Protein AF-A0A1B9M232-F1 (afdb_monomer_lite)

Sequence (137 aa):
MRTQFVITTIIILFFTLIMWMGLVNILKIYKMIKVIDEINGQRLTPVIVPIKLKVYGKIIVALYNANNVQGVNVKYAANFDKNSNDGPIIIGDVIRNKCNALAVIGENNPVPIILNQNFTRCDFTDNEILALKKALS

pLDDT: mean 71.99, std 13.03, range [37.72, 88.81]

Radius of gyration: 20.26 Å; chains: 1; bounding box: 44×49×57 Å

Foldseek 3Di:
DVVVVVVVVVVVVVVVVVVVVVVVVVVVLVVLVVVVCLVVVVQKDKDKFKWAWDDDPQKIKTWGWWQWLVRDIDIDIFIFGNPPQFDFAFDDDQDPRITIGIWIAGPNTRDTHTGTPVRDDDPQDPVSVVSVVVVVD

Structure (mmCIF, N/CA/C/O backbone):
data_AF-A0A1B9M232-F1
#
_entry.id   AF-A0A1B9M232-F1
#
loop_
_atom_site.group_PDB
_atom_site.id
_atom_site.type_symbol
_atom_site.label_atom_id
_atom_site.label_alt_id
_atom_site.label_comp_id
_atom_site.label_asym_id
_atom_site.label_entity_id
_atom_site.label_seq_id
_atom_site.pdbx_PDB_ins_code
_atom_site.Cartn_x
_atom_site.Cartn_y
_atom_site.Cartn_z
_atom_site.occupancy
_atom_site.B_iso_or_equiv
_atom_site.auth_seq_id
_atom_site.auth_comp_id
_atom_site.auth_asym_id
_atom_site.auth_atom_id
_atom_site.pdbx_PDB_model_num
ATOM 1 N N . MET A 1 1 ? 12.926 30.835 -44.243 1.00 61.50 1 MET A N 1
ATOM 2 C CA . MET A 1 1 ? 12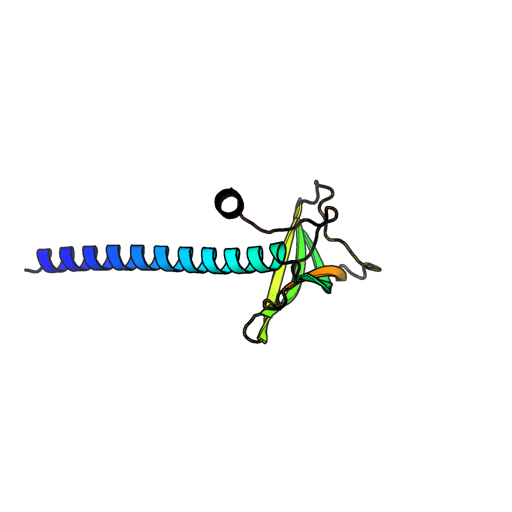.181 31.388 -43.085 1.00 61.50 1 MET A CA 1
ATOM 3 C C . MET A 1 1 ? 11.133 30.424 -42.525 1.00 61.50 1 MET A C 1
ATOM 5 O O . MET A 1 1 ? 11.306 30.005 -41.391 1.00 61.50 1 MET A O 1
ATOM 9 N N . ARG A 1 2 ? 10.101 30.002 -43.280 1.00 64.56 2 ARG A N 1
ATOM 10 C CA . ARG A 1 2 ? 9.054 29.080 -42.769 1.00 64.56 2 ARG A CA 1
ATOM 11 C C . ARG A 1 2 ? 9.587 27.729 -42.262 1.00 64.56 2 ARG A C 1
ATOM 13 O O . ARG A 1 2 ? 9.209 27.298 -41.183 1.00 64.56 2 ARG A O 1
ATOM 20 N N . THR A 1 3 ? 10.498 27.090 -42.993 1.00 73.00 3 THR A N 1
ATOM 21 C CA . THR A 1 3 ? 11.089 25.790 -42.622 1.00 73.00 3 THR A CA 1
ATOM 22 C C . THR A 1 3 ? 11.978 25.868 -41.382 1.00 73.00 3 THR A C 1
ATOM 24 O O . THR A 1 3 ? 11.865 25.022 -40.506 1.00 73.00 3 THR A O 1
ATOM 27 N N . GLN A 1 4 ? 12.804 26.911 -41.256 1.00 76.12 4 GLN A N 1
ATOM 28 C CA . GLN A 1 4 ? 13.617 27.137 -40.053 1.00 76.12 4 GLN A CA 1
ATOM 29 C C . GLN A 1 4 ? 12.755 27.378 -38.813 1.00 76.12 4 GLN A C 1
ATOM 31 O O . GLN A 1 4 ? 13.065 26.827 -37.765 1.00 76.12 4 GLN A O 1
ATOM 36 N N . PHE A 1 5 ? 11.657 28.132 -38.944 1.00 78.31 5 PHE A N 1
ATOM 37 C CA . PHE A 1 5 ? 10.714 28.359 -37.848 1.00 78.31 5 PHE A CA 1
ATOM 38 C C . PHE A 1 5 ? 10.033 27.060 -37.394 1.00 78.31 5 PHE A C 1
ATOM 40 O O . PHE A 1 5 ? 9.916 26.799 -36.202 1.00 78.31 5 PHE A O 1
ATOM 47 N N . VAL A 1 6 ? 9.624 26.201 -38.331 1.00 82.00 6 VAL A N 1
ATOM 48 C CA . VAL A 1 6 ? 9.029 24.897 -37.994 1.00 82.00 6 VAL A CA 1
ATOM 49 C C . VAL A 1 6 ? 10.043 24.001 -37.277 1.00 82.00 6 VAL A C 1
ATOM 51 O O . VAL A 1 6 ? 9.713 23.413 -36.250 1.00 82.00 6 VAL A O 1
ATOM 54 N N . ILE A 1 7 ? 11.288 23.950 -37.758 1.00 84.75 7 ILE A N 1
ATOM 55 C CA . ILE A 1 7 ? 12.355 23.141 -37.151 1.00 84.75 7 ILE A CA 1
ATOM 56 C C . ILE A 1 7 ? 12.663 23.615 -35.726 1.00 84.75 7 ILE A C 1
ATOM 58 O O . ILE A 1 7 ? 12.698 22.796 -34.810 1.00 84.75 7 ILE A O 1
ATOM 62 N N . THR A 1 8 ? 12.835 24.922 -35.505 1.00 84.19 8 THR A N 1
ATOM 63 C CA . THR A 1 8 ? 13.103 25.450 -34.158 1.00 84.19 8 THR A CA 1
ATOM 64 C C . THR A 1 8 ? 11.942 25.195 -33.205 1.00 84.19 8 THR A C 1
ATOM 66 O O . THR A 1 8 ? 12.174 24.814 -32.060 1.00 84.19 8 THR A O 1
ATOM 69 N N . THR A 1 9 ? 10.699 25.326 -33.673 1.00 84.25 9 THR A N 1
ATOM 70 C CA . THR A 1 9 ? 9.514 25.072 -32.840 1.00 84.25 9 THR A CA 1
ATOM 71 C C . THR A 1 9 ? 9.418 23.600 -32.431 1.00 84.25 9 THR A C 1
ATOM 73 O O . THR A 1 9 ? 9.163 23.312 -31.265 1.00 84.25 9 THR A O 1
ATOM 76 N N . ILE A 1 10 ? 9.686 22.665 -33.351 1.00 86.50 10 ILE A N 1
ATOM 77 C CA . ILE A 1 10 ? 9.705 21.220 -33.058 1.00 86.50 10 ILE A CA 1
ATOM 78 C C . ILE A 1 10 ? 10.795 20.886 -32.034 1.00 86.50 10 ILE A C 1
ATOM 80 O O . ILE A 1 10 ? 10.540 20.138 -31.093 1.00 86.50 10 ILE A O 1
ATOM 84 N N . ILE A 1 11 ? 11.989 21.467 -32.183 1.00 87.75 11 ILE A N 1
ATOM 85 C CA . ILE A 1 11 ? 13.105 21.250 -31.254 1.00 87.75 11 ILE A CA 1
ATOM 86 C C . ILE A 1 11 ? 12.740 21.746 -29.851 1.00 87.75 11 ILE A C 1
ATOM 88 O O . ILE A 1 11 ? 12.883 21.000 -28.885 1.00 87.75 11 ILE A O 1
ATOM 92 N N . ILE A 1 12 ? 12.216 22.970 -29.731 1.00 88.81 12 ILE A N 1
ATOM 93 C CA . ILE A 1 12 ? 11.788 23.533 -28.440 1.00 88.81 12 ILE A CA 1
ATOM 94 C C . ILE A 1 12 ? 10.726 22.639 -27.792 1.00 88.81 12 ILE A C 1
ATOM 96 O O . ILE A 1 12 ? 10.820 22.346 -26.603 1.00 88.81 12 ILE A O 1
ATOM 100 N N . LEU A 1 13 ? 9.753 22.164 -28.573 1.00 86.62 13 LEU A N 1
ATOM 101 C CA . LEU A 1 13 ? 8.674 21.310 -28.079 1.00 86.62 13 LEU A CA 1
ATOM 102 C C . LEU A 1 13 ? 9.183 19.939 -27.604 1.00 86.62 13 LEU A C 1
ATOM 104 O O . LEU A 1 13 ? 8.685 19.390 -26.625 1.00 86.62 13 LEU A O 1
ATOM 108 N N . PHE A 1 14 ? 10.206 19.398 -28.263 1.00 87.56 14 PHE A N 1
ATOM 109 C CA . PHE A 1 14 ? 10.848 18.154 -27.847 1.00 87.56 14 PHE A CA 1
ATOM 110 C C . PHE A 1 14 ? 11.603 18.326 -26.520 1.00 87.56 14 PHE A C 1
ATOM 112 O O . PHE A 1 14 ? 11.463 17.506 -25.610 1.00 87.56 14 PHE A O 1
ATOM 119 N N . PHE A 1 15 ? 12.342 19.429 -26.364 1.00 85.25 15 PHE A N 1
ATOM 120 C CA . PHE A 1 15 ? 13.054 19.742 -25.122 1.00 85.25 15 PHE A CA 1
ATOM 121 C C . PHE A 1 15 ? 12.108 20.009 -23.946 1.00 85.25 15 PHE A C 1
ATOM 123 O O . PHE A 1 15 ? 12.363 19.521 -22.843 1.00 85.25 15 PHE A O 1
ATOM 130 N N . THR A 1 16 ? 11.002 20.730 -24.154 1.00 86.38 16 THR A N 1
ATOM 131 C CA . THR A 1 16 ? 10.015 20.964 -23.086 1.00 86.38 16 THR A CA 1
ATOM 132 C C . THR A 1 16 ? 9.352 19.665 -22.635 1.00 86.38 16 THR A C 1
ATOM 134 O O . THR A 1 16 ? 9.146 19.469 -21.437 1.00 86.38 16 THR A O 1
ATOM 137 N N . LEU A 1 17 ? 9.090 18.739 -23.559 1.00 80.75 17 LEU A N 1
ATOM 138 C CA . LEU A 1 17 ? 8.500 17.437 -23.251 1.00 80.75 17 LEU A CA 1
ATOM 139 C C . LEU A 1 17 ? 9.453 16.546 -22.436 1.00 80.75 17 LEU A C 1
ATOM 141 O O . LEU A 1 17 ? 9.034 15.927 -21.456 1.00 80.75 17 LEU A O 1
ATOM 145 N N . ILE A 1 18 ? 10.744 16.538 -22.783 1.00 80.81 18 ILE A N 1
ATOM 146 C CA . ILE A 1 18 ? 11.784 15.834 -22.015 1.00 80.81 18 ILE A CA 1
ATOM 147 C C . ILE A 1 18 ? 11.913 16.418 -20.604 1.00 80.81 18 ILE A C 1
ATOM 149 O O . ILE A 1 18 ? 11.923 15.666 -19.628 1.00 80.81 18 ILE A O 1
ATOM 153 N N . MET A 1 19 ? 11.963 17.748 -20.482 1.00 79.00 19 MET A N 1
ATOM 154 C CA . MET A 1 19 ? 12.039 18.430 -19.185 1.00 79.00 19 MET A CA 1
ATOM 155 C C . MET A 1 19 ? 10.828 18.105 -18.303 1.00 79.00 19 MET A C 1
ATOM 157 O O . MET A 1 19 ? 10.985 17.847 -17.110 1.00 79.00 19 MET A O 1
ATOM 161 N N . TRP A 1 20 ? 9.629 18.045 -18.889 1.00 76.31 20 TRP A N 1
ATOM 162 C CA . TRP A 1 20 ? 8.410 17.678 -18.171 1.00 76.31 20 TRP A CA 1
ATOM 163 C C . TRP A 1 20 ? 8.448 16.235 -17.658 1.00 76.31 20 TRP A C 1
ATOM 165 O O . TRP A 1 20 ? 8.162 15.987 -16.485 1.00 76.31 20 TRP A O 1
ATOM 175 N N . MET A 1 21 ? 8.851 15.277 -18.501 1.00 72.50 21 MET A N 1
ATOM 176 C CA . MET A 1 21 ? 8.999 13.880 -18.074 1.00 72.50 21 MET A CA 1
ATOM 177 C C . MET A 1 21 ? 10.055 13.723 -16.973 1.00 72.50 21 MET A C 1
ATOM 179 O O . MET A 1 21 ? 9.831 12.988 -16.008 1.00 72.50 21 MET A O 1
ATOM 183 N N . GLY A 1 22 ? 11.176 14.445 -17.078 1.00 75.56 22 GLY A N 1
ATOM 184 C CA . GLY A 1 22 ? 12.211 14.482 -16.045 1.00 75.56 22 GLY A CA 1
ATOM 185 C C . GLY A 1 22 ? 11.669 14.985 -14.706 1.00 75.56 22 GLY A C 1
ATOM 186 O O . GLY A 1 22 ? 11.849 14.327 -13.681 1.00 75.56 22 GLY A O 1
ATOM 187 N N . LEU A 1 23 ? 10.926 16.094 -14.721 1.00 75.75 23 LEU A N 1
ATOM 188 C CA . LEU A 1 23 ? 10.322 16.680 -13.523 1.00 75.75 23 LEU A CA 1
ATOM 189 C C . LEU A 1 23 ? 9.332 15.721 -12.840 1.00 75.75 23 LEU A C 1
ATOM 191 O O . LEU A 1 23 ? 9.379 15.540 -11.623 1.00 75.75 23 LEU A O 1
ATOM 195 N N . VAL A 1 24 ? 8.460 15.069 -13.617 1.00 70.50 24 VAL A N 1
ATOM 196 C CA . VAL A 1 24 ? 7.488 14.091 -13.095 1.00 70.50 24 VAL A CA 1
ATOM 197 C C . VAL A 1 24 ? 8.199 12.927 -12.403 1.00 70.50 24 VAL A C 1
ATOM 199 O O . VAL A 1 24 ? 7.770 12.495 -11.331 1.00 70.50 24 VAL A O 1
ATOM 202 N N . ASN A 1 25 ? 9.296 12.437 -12.979 1.00 67.25 25 ASN A N 1
ATOM 203 C CA . ASN A 1 25 ? 10.076 11.353 -12.388 1.00 67.25 25 ASN A CA 1
ATOM 204 C C . ASN A 1 25 ? 10.786 11.789 -11.099 1.00 67.25 25 ASN A C 1
ATOM 206 O O . AS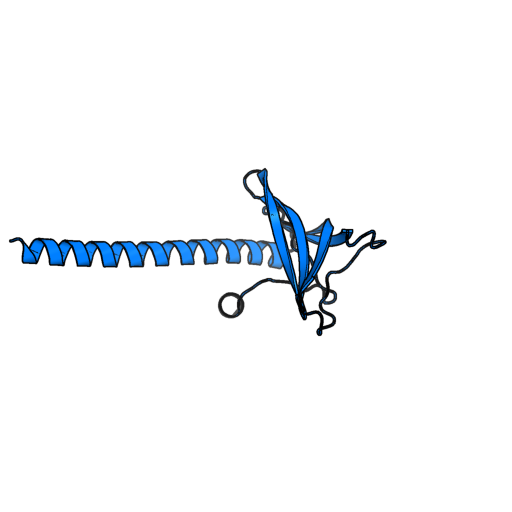N A 1 25 ? 10.734 11.057 -10.113 1.00 67.25 25 ASN A O 1
ATOM 210 N N . ILE A 1 26 ? 11.361 12.994 -11.053 1.00 70.06 26 ILE A N 1
ATOM 211 C CA . ILE A 1 26 ? 11.981 13.548 -9.834 1.00 70.06 26 ILE A CA 1
ATOM 212 C C . ILE A 1 26 ? 10.949 13.684 -8.707 1.00 70.06 26 ILE A C 1
ATOM 214 O O . ILE A 1 26 ? 11.216 13.287 -7.574 1.00 70.06 26 ILE A O 1
ATOM 218 N N . LEU A 1 27 ? 9.743 14.176 -9.010 1.00 65.31 27 LEU A N 1
ATOM 219 C CA . LEU A 1 27 ? 8.662 14.302 -8.026 1.00 65.31 27 LEU A CA 1
ATOM 220 C C . LEU A 1 27 ? 8.223 12.944 -7.458 1.00 65.31 27 LEU A C 1
ATOM 222 O O . LEU A 1 27 ? 7.914 12.848 -6.268 1.00 65.31 27 LEU A O 1
ATOM 226 N N . LYS A 1 28 ? 8.203 11.890 -8.285 1.00 59.94 28 LYS A N 1
ATOM 227 C CA . LYS A 1 28 ? 7.938 10.517 -7.825 1.00 59.94 28 LYS A CA 1
ATOM 228 C C . LYS A 1 28 ? 9.051 10.012 -6.909 1.00 59.94 28 LYS A C 1
ATOM 230 O O . LYS A 1 28 ? 8.754 9.499 -5.836 1.00 59.94 28 LYS A O 1
ATOM 235 N N . ILE A 1 29 ? 10.311 10.216 -7.296 1.00 65.94 29 ILE A N 1
ATOM 236 C CA . ILE A 1 29 ? 11.480 9.815 -6.501 1.00 65.94 29 ILE A CA 1
ATOM 237 C C . ILE A 1 29 ? 11.473 10.516 -5.140 1.00 65.94 29 ILE A C 1
ATOM 239 O O . ILE A 1 29 ? 11.631 9.857 -4.120 1.00 65.94 29 ILE A O 1
ATOM 243 N N . TYR A 1 30 ? 11.208 11.822 -5.097 1.00 67.88 30 TYR A N 1
ATOM 244 C CA . TYR A 1 30 ? 11.168 12.575 -3.843 1.00 67.88 30 TYR A CA 1
ATOM 245 C C . TYR A 1 30 ? 10.063 12.084 -2.896 1.00 67.88 30 TYR A C 1
ATOM 247 O O . TYR A 1 30 ? 10.291 11.916 -1.699 1.00 67.88 30 TYR A O 1
ATOM 255 N N . LYS A 1 31 ? 8.869 11.786 -3.434 1.00 60.84 31 LYS A N 1
ATOM 256 C CA . LYS A 1 31 ? 7.790 11.161 -2.654 1.00 60.84 31 LYS A CA 1
ATOM 257 C C . LYS A 1 31 ? 8.209 9.804 -2.090 1.00 60.84 31 LYS A C 1
ATOM 259 O O . LYS A 1 31 ? 7.887 9.522 -0.941 1.00 60.84 31 LYS A O 1
ATOM 264 N N . MET A 1 32 ? 8.927 8.993 -2.867 1.00 58.44 32 MET A N 1
ATOM 265 C CA . MET A 1 32 ? 9.424 7.695 -2.404 1.00 58.44 32 MET A CA 1
ATOM 266 C C . MET A 1 32 ? 10.486 7.833 -1.317 1.00 58.44 32 MET A C 1
ATOM 268 O O . MET A 1 32 ? 10.370 7.163 -0.300 1.00 58.44 32 MET A O 1
ATOM 272 N N . ILE A 1 33 ? 11.464 8.727 -1.482 1.00 61.09 33 ILE A N 1
ATOM 273 C CA . ILE A 1 33 ? 12.500 8.985 -0.468 1.00 61.09 33 ILE A CA 1
ATOM 274 C C . ILE A 1 33 ? 11.858 9.390 0.859 1.00 61.09 33 ILE A C 1
ATOM 276 O O . ILE A 1 33 ? 12.212 8.844 1.895 1.00 61.09 33 ILE A O 1
ATOM 280 N N . LYS A 1 34 ? 10.844 10.263 0.829 1.00 61.66 34 LYS A N 1
ATOM 281 C CA . LYS A 1 34 ? 10.120 10.665 2.042 1.00 61.66 34 LYS A CA 1
ATOM 282 C C . LYS A 1 34 ? 9.436 9.481 2.738 1.00 61.66 34 LYS A C 1
ATOM 284 O O . LYS A 1 34 ? 9.507 9.363 3.954 1.00 61.66 34 LYS A O 1
ATOM 289 N N . VAL A 1 35 ? 8.786 8.602 1.972 1.00 58.94 35 VAL A N 1
ATOM 290 C CA . VAL A 1 35 ? 8.152 7.389 2.517 1.00 58.94 35 VAL A CA 1
ATOM 291 C C . VAL A 1 35 ? 9.204 6.438 3.098 1.00 58.94 35 VAL A C 1
ATOM 293 O O . VAL A 1 35 ? 8.984 5.872 4.162 1.00 58.94 35 VAL A O 1
ATOM 296 N N . ILE A 1 36 ? 10.358 6.292 2.441 1.00 58.50 36 ILE A N 1
ATOM 297 C CA . ILE A 1 36 ? 11.473 5.460 2.917 1.00 58.50 36 ILE A CA 1
ATOM 298 C C . ILE A 1 36 ? 12.069 6.026 4.209 1.00 58.50 36 ILE A C 1
ATOM 300 O O . ILE A 1 36 ? 12.282 5.260 5.142 1.00 58.50 36 ILE A O 1
ATOM 304 N N . ASP A 1 37 ? 12.289 7.337 4.300 1.00 58.88 37 ASP A N 1
ATOM 305 C CA . ASP A 1 37 ? 12.784 7.993 5.518 1.00 58.88 37 ASP A CA 1
ATOM 306 C C . ASP A 1 37 ? 11.798 7.848 6.683 1.00 58.88 37 ASP A C 1
ATOM 308 O O . ASP A 1 37 ? 12.208 7.617 7.820 1.00 58.88 37 ASP A O 1
ATOM 312 N N . GLU A 1 38 ? 10.491 7.928 6.421 1.00 54.88 38 GLU A N 1
ATOM 313 C CA . GLU A 1 38 ? 9.460 7.711 7.442 1.00 54.88 38 GLU A CA 1
ATOM 314 C C . GLU A 1 38 ? 9.418 6.250 7.927 1.00 54.88 38 GLU A C 1
ATOM 316 O O . GLU A 1 38 ? 9.239 6.009 9.125 1.00 54.88 38 GLU A O 1
ATOM 321 N N . ILE A 1 39 ? 9.633 5.283 7.023 1.00 57.56 39 ILE A N 1
ATOM 322 C CA . ILE A 1 39 ? 9.711 3.851 7.350 1.00 57.56 39 ILE A CA 1
ATOM 323 C C . ILE A 1 39 ? 11.005 3.527 8.116 1.00 57.56 39 ILE A C 1
ATOM 325 O O . ILE A 1 39 ? 10.953 2.900 9.174 1.00 57.56 39 ILE A O 1
ATOM 329 N N . ASN A 1 40 ? 12.160 3.980 7.622 1.00 52.19 40 ASN A N 1
ATOM 330 C CA . ASN A 1 40 ? 13.475 3.723 8.220 1.00 52.19 40 ASN A CA 1
ATOM 331 C C . ASN A 1 40 ? 13.685 4.489 9.534 1.00 52.19 40 ASN A C 1
ATOM 333 O O . ASN A 1 40 ? 14.385 4.007 10.421 1.00 52.19 40 ASN A O 1
ATOM 337 N N . GLY A 1 41 ? 13.054 5.655 9.689 1.00 54.38 41 GLY A N 1
ATOM 338 C CA . GLY A 1 41 ? 13.103 6.469 10.903 1.00 54.38 41 GLY A CA 1
ATOM 339 C C . GLY A 1 41 ? 12.213 5.978 12.052 1.00 54.38 41 GLY A C 1
ATOM 340 O O . GLY A 1 41 ? 12.150 6.658 13.074 1.00 54.38 41 GLY A O 1
ATOM 341 N N . GLN A 1 42 ? 11.513 4.841 11.902 1.00 53.31 42 GLN A N 1
ATOM 342 C CA . GLN A 1 42 ? 10.612 4.246 12.908 1.00 53.31 42 GLN A CA 1
ATOM 343 C C . GLN A 1 42 ? 9.444 5.144 13.367 1.00 53.31 42 GLN A C 1
ATOM 345 O O . GLN A 1 42 ? 8.850 4.914 14.418 1.00 53.31 42 GLN A O 1
ATOM 350 N N . ARG A 1 43 ? 9.042 6.141 12.572 1.00 58.97 43 ARG A N 1
ATOM 351 C CA . ARG A 1 43 ? 7.907 7.037 12.887 1.00 58.97 43 ARG A CA 1
ATOM 352 C C . ARG A 1 43 ? 6.596 6.530 12.288 1.00 58.97 43 ARG A C 1
ATOM 354 O O . ARG A 1 43 ? 5.781 7.303 11.784 1.00 58.97 43 ARG A O 1
ATOM 361 N N . LEU A 1 44 ? 6.421 5.212 12.315 1.00 66.25 44 LEU A N 1
ATOM 362 C CA . LEU A 1 44 ? 5.228 4.533 11.835 1.00 66.25 44 LEU A CA 1
ATOM 363 C C . LEU A 1 44 ? 4.315 4.240 13.019 1.00 66.25 44 LEU A C 1
ATOM 365 O O . LEU A 1 44 ? 4.674 3.507 13.938 1.00 66.25 44 LEU A O 1
ATOM 369 N N . THR A 1 45 ? 3.114 4.801 12.981 1.00 68.56 45 THR A N 1
ATOM 370 C CA . THR A 1 45 ? 2.075 4.520 13.969 1.00 68.56 45 THR A CA 1
ATOM 371 C C . THR A 1 45 ? 1.136 3.447 13.425 1.00 68.56 45 THR A C 1
ATOM 373 O O . THR A 1 45 ? 0.644 3.582 12.299 1.00 68.56 45 THR A O 1
ATOM 376 N N . PRO A 1 46 ? 0.894 2.354 14.171 1.00 71.12 46 PRO A N 1
ATOM 377 C CA . PRO A 1 46 ? -0.072 1.349 13.763 1.00 71.12 46 PRO A CA 1
ATOM 378 C C . PRO A 1 46 ? -1.480 1.929 13.877 1.00 71.12 46 PRO A C 1
ATOM 380 O O . PRO A 1 46 ? -1.849 2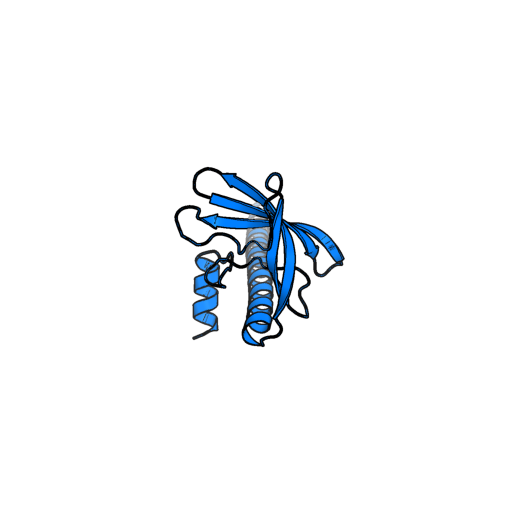.518 14.893 1.00 71.12 46 PRO A O 1
ATOM 383 N N . VAL A 1 47 ? -2.282 1.740 12.836 1.00 81.56 47 VAL A N 1
ATOM 384 C CA . VAL A 1 47 ? -3.670 2.196 12.786 1.00 81.56 47 VAL A CA 1
ATOM 385 C C . VAL A 1 47 ? -4.576 1.114 12.218 1.00 81.56 47 VAL A C 1
ATOM 387 O O . VAL A 1 47 ? -4.151 0.219 11.487 1.00 81.56 47 VAL A O 1
ATOM 390 N N . ILE A 1 48 ? -5.859 1.216 12.544 1.00 84.00 48 ILE A N 1
ATOM 391 C CA . ILE A 1 48 ? -6.891 0.311 12.051 1.00 84.00 48 ILE A CA 1
ATOM 392 C C . ILE A 1 48 ? -7.681 1.042 10.970 1.00 84.00 48 ILE A C 1
ATOM 394 O O . ILE A 1 48 ? -8.259 2.098 11.229 1.00 84.00 48 ILE A O 1
ATOM 398 N N . VAL A 1 49 ? -7.715 0.480 9.761 1.00 86.44 49 VAL A N 1
ATOM 399 C CA . VAL A 1 49 ? -8.375 1.104 8.607 1.00 86.44 49 VAL A CA 1
ATOM 400 C C . VAL A 1 49 ? -9.559 0.255 8.156 1.00 86.44 49 VAL A C 1
ATOM 402 O O . VAL A 1 49 ? -9.384 -0.937 7.895 1.00 86.44 49 VAL A O 1
ATOM 405 N N . PRO A 1 50 ? -10.761 0.839 8.009 1.00 88.31 50 PRO A N 1
ATOM 406 C CA . PRO A 1 50 ? -11.889 0.136 7.424 1.00 88.31 50 PRO A CA 1
ATOM 407 C C . PRO A 1 50 ? -11.657 -0.046 5.923 1.00 88.31 50 PRO A C 1
ATOM 409 O O . PRO A 1 50 ? -11.537 0.921 5.165 1.00 88.31 50 PRO A O 1
ATOM 412 N N . ILE A 1 51 ? -11.631 -1.299 5.485 1.00 88.00 51 ILE A N 1
ATOM 413 C CA . ILE A 1 51 ? -11.418 -1.681 4.095 1.00 88.00 51 ILE A CA 1
ATOM 414 C C . ILE A 1 51 ? -12.625 -2.438 3.538 1.00 88.00 51 ILE A C 1
ATOM 416 O O . ILE A 1 51 ? -13.382 -3.105 4.249 1.00 88.00 51 ILE A O 1
ATOM 420 N N . LYS A 1 52 ? -12.799 -2.358 2.222 1.00 88.31 52 LYS A N 1
ATOM 421 C CA . LYS A 1 52 ? -13.707 -3.213 1.463 1.00 88.31 52 LYS A CA 1
ATOM 422 C C . LYS A 1 52 ? -12.894 -4.133 0.568 1.00 88.31 52 LYS A C 1
ATOM 424 O O . LYS A 1 52 ? -12.212 -3.662 -0.340 1.00 88.31 52 LYS A O 1
ATOM 429 N N . LEU A 1 53 ? -13.016 -5.434 0.790 1.00 86.00 53 LEU A N 1
ATOM 430 C CA . LEU A 1 53 ? -12.345 -6.444 -0.013 1.00 86.00 53 LEU A CA 1
ATOM 431 C C . LEU A 1 53 ?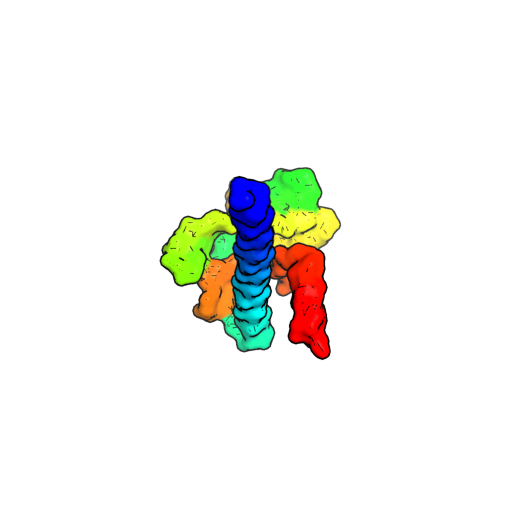 -13.128 -6.725 -1.296 1.00 86.00 53 LEU A C 1
ATOM 433 O O . LEU A 1 53 ? -14.353 -6.891 -1.295 1.00 86.00 53 LEU A O 1
ATOM 437 N N . LYS A 1 54 ? -12.407 -6.798 -2.410 1.00 83.81 54 LYS A N 1
ATOM 438 C CA . LYS A 1 54 ? -12.895 -7.329 -3.681 1.00 83.81 54 LYS A CA 1
ATOM 439 C C . LYS A 1 54 ? -11.900 -8.347 -4.205 1.00 83.81 54 LYS A C 1
ATOM 441 O O . LYS A 1 54 ? -10.703 -8.117 -4.139 1.00 83.81 54 LYS A O 1
ATOM 446 N N . VAL A 1 55 ? -12.391 -9.450 -4.751 1.00 80.50 55 VAL A N 1
ATOM 447 C CA . VAL A 1 55 ? -11.540 -10.484 -5.343 1.00 80.50 55 VAL A CA 1
ATOM 448 C C . VAL A 1 55 ? -11.741 -10.465 -6.852 1.00 80.50 55 VAL A C 1
ATOM 450 O O . VAL A 1 55 ? -12.872 -10.574 -7.322 1.00 80.50 55 VAL A O 1
ATOM 453 N N . TYR A 1 56 ? -10.650 -10.326 -7.600 1.00 79.56 56 TYR A N 1
ATOM 454 C CA . TYR A 1 56 ? -10.619 -10.368 -9.059 1.00 79.56 56 TYR A CA 1
ATOM 455 C C . TYR A 1 56 ? -9.669 -11.478 -9.505 1.00 79.56 56 TYR A C 1
ATOM 457 O O . TYR A 1 56 ? -8.454 -11.297 -9.560 1.00 79.56 56 TYR A O 1
ATOM 465 N N . GLY A 1 57 ? -10.223 -12.657 -9.800 1.00 81.31 57 GLY A N 1
ATOM 466 C CA . GLY A 1 57 ? -9.435 -13.824 -10.196 1.00 81.31 57 GLY A CA 1
ATOM 467 C C . GLY A 1 57 ? -8.390 -14.197 -9.139 1.00 81.31 57 GLY A C 1
ATOM 468 O O . GLY A 1 57 ? -8.737 -14.708 -8.072 1.00 81.31 57 GLY A O 1
ATOM 469 N N . LYS A 1 58 ? -7.116 -13.932 -9.453 1.00 78.69 58 LYS A N 1
ATOM 470 C CA . LYS A 1 58 ? -5.948 -14.202 -8.600 1.00 78.69 58 LYS A CA 1
ATOM 471 C C . LYS A 1 58 ? -5.560 -13.038 -7.676 1.00 78.69 58 LYS A C 1
ATOM 473 O O . LYS A 1 58 ? -4.623 -13.191 -6.912 1.00 78.69 58 LYS A O 1
ATOM 478 N N . ILE A 1 59 ? -6.249 -11.898 -7.723 1.00 79.50 59 ILE A N 1
ATOM 479 C CA . ILE A 1 59 ? -5.889 -10.694 -6.958 1.00 79.50 59 ILE A CA 1
ATOM 480 C C . ILE A 1 59 ? -6.987 -10.383 -5.937 1.00 79.50 59 ILE A C 1
ATOM 482 O O . ILE A 1 59 ? -8.176 -10.384 -6.263 1.00 79.50 59 ILE A O 1
ATOM 486 N N . ILE A 1 60 ? -6.596 -10.084 -4.702 1.00 81.62 60 ILE A N 1
ATOM 487 C CA . ILE A 1 60 ? -7.445 -9.507 -3.659 1.00 81.62 60 ILE A CA 1
ATOM 488 C C . ILE A 1 60 ? -7.150 -8.009 -3.606 1.00 81.62 60 ILE A C 1
ATOM 490 O O . ILE A 1 60 ? -6.008 -7.598 -3.485 1.00 81.62 60 ILE A O 1
ATOM 494 N N . VAL A 1 61 ? -8.172 -7.170 -3.676 1.00 83.62 61 VAL A N 1
ATOM 495 C CA . VAL A 1 61 ? -8.046 -5.713 -3.630 1.00 83.62 61 VAL A CA 1
ATOM 496 C C . VAL A 1 61 ? -8.720 -5.202 -2.366 1.00 83.62 61 VAL A C 1
ATOM 498 O O . VAL A 1 61 ? -9.926 -5.394 -2.193 1.00 83.62 61 VAL A O 1
ATOM 501 N N . ALA A 1 62 ? -7.966 -4.532 -1.496 1.00 84.94 62 ALA A N 1
ATOM 502 C CA . ALA A 1 62 ? -8.514 -3.776 -0.374 1.00 84.94 62 ALA A CA 1
ATOM 503 C C . ALA A 1 62 ? -8.736 -2.327 -0.799 1.00 84.94 62 ALA A C 1
ATOM 505 O O . ALA A 1 62 ? -7.786 -1.600 -1.076 1.00 84.94 62 ALA A O 1
ATOM 506 N N . LEU A 1 63 ? -9.996 -1.910 -0.849 1.00 85.94 63 LEU A N 1
ATOM 507 C CA . LEU A 1 63 ? -10.388 -0.533 -1.130 1.00 85.94 63 LEU A CA 1
ATOM 508 C C . LEU A 1 63 ? -10.601 0.212 0.185 1.00 85.94 63 LEU A C 1
ATOM 510 O O . LEU A 1 63 ? -11.352 -0.268 1.035 1.00 85.94 63 LEU A O 1
ATOM 514 N N . TYR A 1 64 ? -10.000 1.386 0.332 1.00 85.69 64 TYR A N 1
ATOM 515 C CA . TYR A 1 64 ? -10.114 2.202 1.539 1.00 85.69 64 TYR A CA 1
ATOM 516 C C . TYR A 1 64 ? -10.122 3.689 1.208 1.00 85.69 64 TYR A C 1
ATOM 518 O O . TYR A 1 64 ? -9.722 4.100 0.123 1.00 85.69 64 TYR A O 1
ATOM 526 N N . ASN A 1 65 ? -10.609 4.497 2.142 1.00 84.69 65 ASN A N 1
ATOM 527 C CA . ASN A 1 65 ? -10.599 5.948 2.020 1.00 84.69 65 ASN A CA 1
ATOM 528 C C . ASN A 1 65 ? -9.606 6.511 3.028 1.00 84.69 65 ASN A C 1
ATOM 530 O O . ASN A 1 65 ? -9.602 6.084 4.182 1.00 84.69 65 ASN A O 1
ATOM 534 N N . ALA A 1 66 ? -8.806 7.481 2.608 1.00 82.50 66 ALA A N 1
ATOM 535 C CA . ALA A 1 66 ? -7.901 8.190 3.496 1.00 82.50 66 ALA A CA 1
ATOM 536 C C . ALA A 1 66 ? -7.769 9.650 3.078 1.00 82.50 66 ALA A C 1
ATOM 538 O O . ALA A 1 66 ? -7.969 9.999 1.913 1.00 82.50 66 ALA A O 1
ATOM 539 N N . ASN A 1 67 ? -7.428 10.505 4.037 1.00 79.25 67 ASN A N 1
ATOM 540 C CA . ASN A 1 67 ? -7.099 11.886 3.732 1.00 79.25 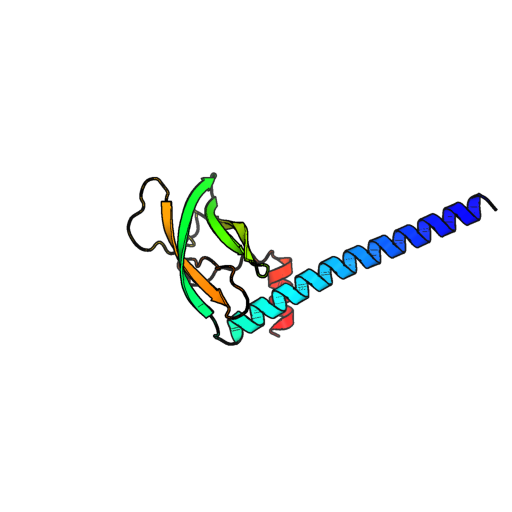67 ASN A CA 1
ATOM 541 C C . ASN A 1 67 ? -5.673 11.941 3.187 1.00 79.25 67 ASN A C 1
ATOM 543 O O . ASN A 1 67 ? -4.757 11.360 3.765 1.00 79.25 67 ASN A O 1
ATOM 547 N N . ASN A 1 68 ? -5.484 12.633 2.070 1.00 75.81 68 ASN A N 1
ATOM 548 C CA . ASN A 1 68 ? -4.150 12.923 1.566 1.00 75.81 68 ASN A CA 1
ATOM 549 C C . ASN A 1 68 ? -3.480 14.025 2.416 1.00 75.81 68 ASN A C 1
ATOM 551 O O . ASN A 1 68 ? -4.090 14.608 3.311 1.00 75.81 68 ASN A O 1
ATOM 555 N N . VAL A 1 69 ? -2.226 14.361 2.100 1.00 71.50 69 VAL A N 1
ATOM 556 C CA . VAL A 1 69 ? -1.458 15.423 2.789 1.00 71.50 69 VAL A CA 1
ATOM 557 C C . VAL A 1 69 ? -2.160 16.797 2.742 1.00 71.50 69 VAL A C 1
ATOM 559 O O . VAL A 1 69 ? -1.900 17.654 3.575 1.00 71.50 69 VAL A O 1
ATOM 562 N N . GLN A 1 70 ? -3.073 17.011 1.790 1.00 74.62 70 GLN A N 1
ATOM 563 C CA . GLN A 1 70 ? -3.859 18.241 1.634 1.00 74.62 70 GLN A CA 1
ATOM 564 C C . GLN A 1 70 ? -5.204 18.194 2.388 1.00 74.62 70 GLN A C 1
ATOM 566 O O . GLN A 1 70 ? -6.024 19.093 2.225 1.00 74.62 70 GLN A O 1
ATOM 571 N N . GLY A 1 71 ? -5.467 17.145 3.177 1.00 77.06 71 GLY A N 1
ATOM 572 C CA . GLY A 1 71 ? -6.721 16.963 3.917 1.00 77.06 71 GLY A CA 1
ATOM 573 C C . GLY A 1 71 ? -7.910 16.510 3.060 1.00 77.06 71 GLY A C 1
ATOM 574 O O . GLY A 1 71 ? -9.028 16.423 3.561 1.00 77.06 71 GLY A O 1
ATOM 575 N N . VAL A 1 72 ? -7.693 16.199 1.779 1.00 80.56 72 VAL A N 1
ATOM 576 C CA . VAL A 1 72 ? -8.746 15.748 0.861 1.00 80.56 72 VAL A CA 1
ATOM 577 C C . VAL A 1 72 ? -8.950 14.248 1.015 1.00 80.56 72 VAL A C 1
ATOM 579 O O . VAL A 1 72 ? -7.993 13.478 0.935 1.00 80.56 72 VAL A O 1
ATOM 582 N N . ASN A 1 73 ? -10.202 13.825 1.184 1.00 82.88 73 ASN A N 1
ATOM 583 C CA . ASN A 1 73 ? -10.565 12.414 1.259 1.00 82.88 73 ASN A CA 1
ATOM 584 C C . ASN A 1 73 ? -10.492 11.765 -0.133 1.00 82.88 73 ASN A C 1
ATOM 586 O O . ASN A 1 73 ? -11.257 12.114 -1.036 1.00 82.88 73 ASN A O 1
ATOM 590 N N . VAL A 1 74 ? -9.565 10.825 -0.304 1.00 81.44 74 VAL A N 1
ATOM 591 C CA . VAL A 1 74 ? -9.298 10.126 -1.563 1.00 81.44 74 VAL A CA 1
ATOM 592 C C . VAL A 1 74 ? -9.490 8.621 -1.371 1.00 81.44 74 VAL A C 1
ATOM 594 O O . VAL A 1 74 ? -9.248 8.067 -0.297 1.00 81.44 74 VAL A O 1
ATOM 597 N N . LYS A 1 75 ? -9.946 7.948 -2.433 1.00 83.19 75 LYS A N 1
ATOM 598 C CA . LYS A 1 75 ? -10.064 6.487 -2.486 1.00 83.19 75 LYS A CA 1
ATOM 599 C C . LYS A 1 75 ? -8.725 5.869 -2.877 1.00 83.19 75 LYS A C 1
ATOM 601 O O . LYS A 1 75 ? -8.167 6.223 -3.912 1.00 83.19 75 LYS A O 1
ATOM 606 N N . TYR A 1 76 ? -8.280 4.898 -2.098 1.00 81.94 76 TYR A N 1
ATOM 607 C CA . TYR A 1 76 ? -7.066 4.122 -2.301 1.00 81.94 76 TYR A CA 1
ATOM 608 C C . TYR A 1 76 ? -7.399 2.640 -2.489 1.00 81.94 76 TYR A C 1
ATOM 610 O O . TYR A 1 76 ? -8.475 2.161 -2.110 1.00 81.94 76 TYR A O 1
ATOM 618 N N . ALA A 1 77 ? -6.473 1.917 -3.110 1.00 81.06 77 ALA A N 1
ATOM 619 C CA . ALA A 1 77 ? -6.586 0.494 -3.374 1.00 81.06 77 ALA A CA 1
ATOM 620 C C . ALA A 1 77 ? -5.235 -0.175 -3.127 1.00 81.06 77 ALA A C 1
ATOM 622 O O . ALA A 1 77 ? -4.229 0.291 -3.650 1.00 81.06 77 ALA A O 1
ATOM 623 N N . ALA A 1 78 ? -5.233 -1.274 -2.378 1.00 81.00 78 ALA A N 1
ATOM 624 C CA . ALA A 1 78 ? -4.064 -2.119 -2.182 1.00 81.00 78 ALA A CA 1
ATOM 625 C C . ALA A 1 78 ? -4.330 -3.495 -2.820 1.00 81.00 78 ALA A C 1
ATOM 627 O O . ALA A 1 78 ? -5.316 -4.147 -2.468 1.00 81.00 78 ALA A O 1
ATOM 628 N N . ASN A 1 79 ? -3.434 -3.967 -3.695 1.00 82.69 79 ASN A N 1
ATOM 629 C CA . ASN A 1 79 ? -3.557 -5.248 -4.416 1.00 82.69 79 ASN A CA 1
ATOM 630 C C . ASN A 1 79 ? -2.678 -6.371 -3.827 1.00 82.69 79 ASN A C 1
ATOM 632 O O . ASN A 1 79 ? -1.458 -6.279 -3.835 1.00 82.69 79 ASN A O 1
ATOM 636 N N . PHE A 1 80 ? -3.295 -7.412 -3.272 1.00 80.50 80 PHE A N 1
ATOM 637 C CA . PHE A 1 80 ? -2.648 -8.599 -2.706 1.00 80.50 80 PHE A CA 1
ATOM 638 C C . PHE A 1 80 ? -2.797 -9.759 -3.702 1.00 80.50 80 PHE A C 1
ATOM 640 O O . PHE A 1 80 ? -3.861 -9.907 -4.309 1.00 80.50 80 PHE A O 1
ATOM 647 N N . ASP A 1 81 ? -1.776 -10.595 -3.870 1.00 78.06 81 ASP A N 1
ATOM 648 C CA . ASP A 1 81 ? -1.938 -11.856 -4.602 1.00 78.06 81 ASP A CA 1
ATOM 649 C C . ASP A 1 81 ? -2.680 -12.858 -3.703 1.00 78.06 81 ASP A C 1
ATOM 651 O O . ASP A 1 81 ? -2.424 -12.971 -2.508 1.00 78.06 81 ASP A O 1
ATOM 655 N N . LYS A 1 82 ? -3.680 -13.529 -4.273 1.00 70.75 82 LYS A N 1
ATOM 656 C CA . LYS A 1 82 ? -4.502 -14.534 -3.596 1.00 70.75 82 LYS A CA 1
ATOM 657 C C . LYS A 1 82 ? -3.750 -15.855 -3.412 1.00 70.75 82 LYS A C 1
ATOM 659 O O . LYS A 1 82 ? -4.128 -16.642 -2.550 1.00 70.75 82 LYS A O 1
ATOM 664 N N . ASN A 1 83 ? -2.772 -16.137 -4.274 1.00 70.44 83 ASN A N 1
ATOM 665 C CA . ASN A 1 83 ? -2.054 -17.415 -4.293 1.00 70.44 83 ASN A CA 1
ATOM 666 C C . ASN A 1 83 ? -0.822 -17.413 -3.389 1.00 70.44 83 ASN A C 1
ATOM 668 O O . ASN A 1 83 ? -0.340 -18.480 -3.020 1.00 70.44 83 ASN A O 1
ATOM 672 N N . SER A 1 84 ? -0.308 -16.237 -3.043 1.00 66.19 84 SER A N 1
ATOM 673 C CA . SER A 1 84 ? 0.609 -16.093 -1.926 1.00 66.19 84 SER A CA 1
ATOM 674 C C . SER A 1 84 ? -0.219 -15.932 -0.648 1.00 66.19 84 SER A C 1
ATOM 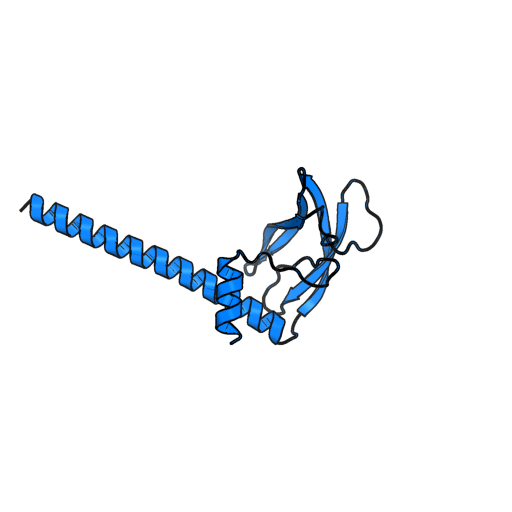676 O O . SER A 1 84 ? -1.315 -15.372 -0.677 1.00 66.19 84 SER A O 1
ATOM 678 N N . ASN A 1 85 ? 0.287 -16.393 0.499 1.00 64.75 85 ASN A N 1
ATOM 679 C CA . ASN A 1 85 ? -0.302 -16.105 1.820 1.00 64.75 85 ASN A CA 1
ATOM 680 C C . ASN A 1 85 ? -0.156 -14.613 2.195 1.00 64.75 85 ASN A C 1
ATOM 682 O O . ASN A 1 85 ? 0.055 -14.246 3.342 1.00 64.75 85 ASN A O 1
ATOM 686 N N . ASP A 1 86 ? -0.229 -13.728 1.211 1.00 71.56 86 ASP A N 1
ATOM 687 C CA . ASP A 1 86 ? 0.179 -12.342 1.284 1.00 71.56 86 ASP A CA 1
ATOM 688 C C . ASP A 1 86 ? -1.038 -11.425 1.318 1.00 71.56 86 ASP A C 1
ATOM 690 O O . ASP A 1 86 ? -0.978 -10.318 0.814 1.00 71.56 86 ASP A O 1
ATOM 694 N N . GLY A 1 87 ? -2.164 -11.892 1.869 1.00 75.62 87 GLY A N 1
ATOM 695 C CA . GLY A 1 87 ? -3.388 -11.108 2.044 1.00 75.62 87 GLY A CA 1
ATOM 696 C C . GLY A 1 87 ? -3.261 -10.033 3.135 1.00 75.62 87 GLY A C 1
ATOM 697 O O . GLY A 1 87 ? -2.310 -10.060 3.918 1.00 75.62 87 GLY A O 1
ATOM 698 N N . PRO A 1 88 ? -4.220 -9.090 3.221 1.00 79.31 88 PRO A N 1
ATOM 699 C CA . PRO A 1 88 ? -4.210 -8.065 4.261 1.00 79.31 88 PRO A CA 1
ATOM 700 C C . PRO A 1 88 ? -4.357 -8.693 5.646 1.00 79.31 88 PRO A C 1
ATOM 702 O O . PRO A 1 88 ? -5.111 -9.654 5.816 1.00 79.31 88 PRO A O 1
ATOM 705 N N . ILE A 1 89 ? -3.706 -8.109 6.652 1.00 80.62 89 ILE A N 1
ATOM 706 C CA . ILE A 1 89 ? -3.959 -8.467 8.053 1.00 80.62 89 ILE A CA 1
ATOM 707 C C . ILE A 1 89 ? -5.325 -7.909 8.449 1.00 80.62 89 ILE A C 1
ATOM 709 O O . ILE A 1 89 ? -5.482 -6.701 8.623 1.00 80.62 89 ILE A O 1
ATOM 713 N N . ILE A 1 90 ? -6.318 -8.786 8.581 1.00 85.44 90 ILE A N 1
ATOM 714 C CA . ILE A 1 90 ? -7.680 -8.429 8.985 1.00 85.44 90 ILE A CA 1
ATOM 715 C C . ILE A 1 90 ? -7.785 -8.459 10.514 1.00 85.44 90 ILE A C 1
ATOM 717 O O . ILE A 1 90 ? -7.354 -9.417 11.151 1.00 85.44 90 ILE A O 1
ATOM 721 N N . ILE A 1 91 ? -8.384 -7.419 11.095 1.00 80.94 91 ILE A N 1
ATOM 722 C CA . ILE A 1 91 ? -8.693 -7.315 12.523 1.00 80.94 91 ILE A CA 1
ATOM 723 C C . ILE A 1 91 ? -10.209 -7.428 12.708 1.00 80.94 91 ILE A C 1
ATOM 725 O O . ILE A 1 91 ? -10.970 -6.600 12.199 1.00 80.94 91 ILE A O 1
ATOM 729 N N . GLY A 1 92 ? -10.636 -8.424 13.485 1.00 78.06 92 GLY A N 1
ATOM 730 C CA . GLY A 1 92 ? -12.046 -8.690 13.776 1.00 78.06 92 GLY A CA 1
ATOM 731 C C . GLY A 1 92 ? -12.792 -9.396 12.640 1.00 78.06 92 GLY A C 1
ATOM 732 O O . GLY A 1 92 ? -12.186 -9.938 11.715 1.00 78.06 92 GLY A O 1
ATOM 733 N N . ASP A 1 93 ? -14.122 -9.395 12.726 1.00 76.94 93 ASP A N 1
ATOM 734 C CA . ASP A 1 93 ? -14.973 -10.164 11.818 1.00 76.94 93 ASP A CA 1
ATOM 735 C C . ASP A 1 93 ? -15.173 -9.494 10.453 1.00 76.94 93 ASP A C 1
ATOM 737 O O . ASP A 1 93 ? -15.326 -8.276 10.318 1.00 76.94 93 ASP A O 1
ATOM 741 N N . VAL A 1 94 ? -15.240 -10.328 9.415 1.00 79.62 94 VAL A N 1
ATOM 742 C CA . VAL A 1 94 ? -15.559 -9.899 8.052 1.00 79.62 94 VAL A CA 1
ATOM 743 C C . VAL A 1 94 ? -17.076 -9.882 7.872 1.00 79.62 94 VAL A C 1
ATOM 745 O O . VAL A 1 94 ? -17.714 -10.927 7.769 1.00 79.62 94 VAL A O 1
ATOM 748 N N . ILE A 1 95 ? -17.669 -8.690 7.757 1.00 80.50 95 ILE A N 1
ATOM 749 C CA . ILE A 1 95 ? -19.114 -8.526 7.543 1.00 80.50 95 ILE A CA 1
ATOM 750 C C . ILE A 1 95 ? -19.355 -8.006 6.126 1.00 80.50 95 ILE A C 1
ATOM 752 O O . ILE A 1 95 ? -19.044 -6.860 5.800 1.00 80.50 95 ILE A O 1
ATOM 756 N N . ARG A 1 96 ? -19.958 -8.832 5.259 1.00 78.31 96 ARG A N 1
ATOM 757 C CA . ARG A 1 96 ? -20.334 -8.451 3.876 1.00 78.31 96 ARG A CA 1
ATOM 758 C C . ARG A 1 96 ? -19.169 -7.822 3.078 1.00 78.31 96 ARG A C 1
ATOM 760 O O . ARG A 1 96 ? -19.339 -6.782 2.437 1.00 78.31 96 ARG A O 1
ATOM 767 N N . ASN A 1 97 ? -17.983 -8.437 3.130 1.00 78.94 97 ASN A N 1
ATOM 768 C CA . ASN A 1 97 ? -16.731 -7.971 2.504 1.00 78.94 97 ASN A CA 1
ATOM 769 C C . ASN A 1 97 ? -16.205 -6.615 3.008 1.00 78.94 97 ASN A C 1
ATOM 771 O O . ASN A 1 97 ? -15.312 -6.036 2.386 1.00 78.94 97 ASN A O 1
ATOM 775 N N . LYS A 1 98 ? -16.753 -6.086 4.104 1.00 84.88 98 LYS A N 1
ATOM 776 C CA . LYS A 1 98 ? -16.166 -4.980 4.856 1.00 84.88 98 LYS A CA 1
ATOM 777 C C . LYS A 1 98 ? -15.470 -5.562 6.075 1.00 84.88 98 LYS A C 1
ATOM 779 O O . LYS A 1 98 ? -16.049 -6.383 6.783 1.00 84.88 98 LYS A O 1
ATOM 784 N N . CYS A 1 99 ? -14.242 -5.140 6.302 1.00 87.81 99 CYS A N 1
ATOM 785 C CA . CYS A 1 99 ? -13.464 -5.555 7.455 1.00 87.81 99 CYS A CA 1
ATOM 786 C C . CYS A 1 99 ? -12.492 -4.447 7.829 1.00 87.81 99 CYS A C 1
ATOM 788 O O . CYS A 1 99 ? -12.240 -3.536 7.041 1.00 87.81 99 CYS A O 1
ATOM 790 N N . ASN A 1 100 ? -11.946 -4.526 9.029 1.00 87.62 100 ASN A N 1
ATOM 791 C CA . ASN A 1 100 ? -10.869 -3.643 9.429 1.00 87.62 100 ASN A CA 1
ATOM 792 C C . ASN A 1 100 ? -9.542 -4.322 9.108 1.00 87.62 100 ASN A C 1
ATOM 794 O O . ASN A 1 100 ? -9.417 -5.530 9.291 1.00 87.62 100 ASN A O 1
ATOM 798 N N . ALA A 1 101 ? -8.569 -3.571 8.610 1.00 85.56 101 ALA A N 1
ATOM 799 C CA . ALA A 1 101 ? -7.227 -4.076 8.374 1.00 85.56 101 ALA A CA 1
ATOM 800 C C . ALA A 1 101 ? -6.195 -3.290 9.173 1.00 85.56 101 ALA A C 1
ATOM 802 O O . ALA A 1 101 ? -6.367 -2.092 9.422 1.00 85.56 101 ALA A O 1
ATOM 803 N N . LEU A 1 102 ? -5.125 -3.982 9.559 1.00 80.69 102 LEU A N 1
ATOM 804 C CA . LEU A 1 102 ? -3.956 -3.349 10.144 1.00 80.69 102 LEU A CA 1
ATOM 805 C C . LEU A 1 102 ? -3.218 -2.556 9.064 1.00 80.69 102 LEU A C 1
ATOM 807 O O . LEU A 1 102 ? -2.931 -3.060 7.973 1.00 80.69 102 LEU A O 1
ATOM 811 N N . ALA A 1 103 ? -2.897 -1.316 9.393 1.00 80.31 103 ALA A N 1
ATOM 812 C CA . ALA A 1 103 ? -2.129 -0.430 8.549 1.00 80.31 103 ALA A CA 1
ATOM 813 C C . ALA A 1 103 ? -1.121 0.361 9.381 1.00 80.31 103 ALA A C 1
ATOM 815 O O . ALA A 1 103 ? -1.184 0.378 10.611 1.00 80.31 103 ALA A O 1
ATOM 816 N N . VAL A 1 104 ? -0.209 1.043 8.701 1.00 76.62 104 VAL A N 1
ATOM 817 C CA . VAL A 1 104 ? 0.728 1.985 9.318 1.00 76.62 104 VAL A CA 1
ATOM 818 C C . VAL A 1 104 ? 0.604 3.358 8.676 1.00 76.62 104 VAL A C 1
ATOM 820 O O . VAL A 1 104 ? 0.392 3.464 7.468 1.00 76.62 104 VAL A O 1
ATOM 823 N N . ILE A 1 105 ? 0.710 4.404 9.492 1.00 75.69 105 ILE A N 1
ATOM 824 C CA . ILE A 1 105 ? 0.715 5.810 9.073 1.00 75.69 105 ILE A CA 1
ATOM 825 C C . ILE A 1 105 ? 2.041 6.443 9.487 1.00 75.69 105 ILE A C 1
ATOM 827 O O . ILE A 1 105 ? 2.500 6.242 10.613 1.00 75.69 105 ILE A O 1
ATOM 831 N N . GLY A 1 106 ? 2.636 7.221 8.583 1.00 69.31 106 GLY A N 1
ATOM 832 C CA . GLY A 1 106 ? 3.806 8.044 8.880 1.00 69.31 106 GLY A CA 1
ATOM 833 C C . GLY A 1 106 ? 3.406 9.371 9.525 1.00 69.31 106 GLY A C 1
ATOM 834 O O . GLY A 1 106 ? 2.380 9.955 9.182 1.00 69.31 106 GLY A O 1
ATOM 835 N N . GLU A 1 107 ? 4.235 9.889 10.429 1.00 66.62 107 GLU A N 1
ATOM 836 C CA . GLU A 1 107 ? 3.989 11.154 11.147 1.00 66.62 107 GLU A CA 1
ATOM 837 C C . GLU A 1 107 ? 3.698 12.349 10.211 1.00 66.62 107 GLU A C 1
ATOM 839 O O . GLU A 1 107 ? 2.857 13.190 10.520 1.00 66.62 107 GLU A O 1
ATOM 844 N N . ASN A 1 108 ? 4.323 12.391 9.025 1.00 65.62 108 ASN A N 1
ATOM 845 C CA . ASN A 1 108 ? 4.131 13.454 8.028 1.00 65.62 108 ASN A CA 1
ATOM 846 C C . ASN A 1 108 ? 3.362 12.998 6.774 1.00 65.62 108 ASN A C 1
ATOM 848 O O . ASN A 1 108 ? 3.321 13.733 5.772 1.00 65.62 108 ASN A O 1
ATOM 852 N N . ASN A 1 109 ? 2.772 11.801 6.798 1.00 69.19 109 ASN A N 1
ATOM 853 C CA . ASN A 1 109 ? 1.970 11.262 5.710 1.00 69.19 109 ASN A CA 1
ATOM 854 C C . ASN A 1 109 ? 0.706 10.579 6.257 1.00 69.19 109 ASN A C 1
ATOM 856 O O . ASN A 1 109 ? 0.768 9.426 6.677 1.00 69.19 109 ASN A O 1
ATOM 860 N N . PRO A 1 110 ? -0.461 11.245 6.188 1.00 72.62 110 PRO A N 1
ATOM 861 C CA . PRO A 1 110 ? -1.708 10.728 6.749 1.00 72.62 110 PRO A CA 1
ATOM 862 C C . PRO A 1 110 ? -2.309 9.556 5.956 1.00 72.62 110 PRO A C 1
ATOM 864 O O . PRO A 1 110 ? -3.364 9.048 6.335 1.00 72.62 110 PRO A O 1
ATOM 867 N N . VAL A 1 111 ? -1.686 9.135 4.849 1.00 79.44 111 VAL A N 1
ATOM 868 C CA . VAL A 1 111 ? -2.170 8.021 4.031 1.00 79.44 111 VAL A CA 1
ATOM 869 C C . VAL A 1 111 ? -1.718 6.696 4.659 1.00 79.44 111 VAL A C 1
ATOM 871 O O . VAL A 1 111 ? -0.518 6.424 4.688 1.00 79.44 111 VAL A O 1
ATOM 874 N N . PRO A 1 112 ? -2.648 5.843 5.121 1.00 77.62 112 PRO A N 1
ATOM 875 C CA . PRO A 1 112 ? -2.306 4.559 5.699 1.00 77.62 112 PRO A CA 1
ATOM 876 C C . PRO A 1 112 ? -1.857 3.562 4.634 1.00 77.62 112 PRO A C 1
ATOM 878 O O . PRO A 1 112 ? -2.432 3.482 3.542 1.00 77.62 112 PRO A O 1
ATOM 881 N N . ILE A 1 113 ? -0.864 2.759 5.000 1.00 78.06 113 ILE A N 1
ATOM 882 C CA . ILE A 1 113 ? -0.310 1.662 4.208 1.00 78.06 113 ILE A CA 1
ATOM 883 C C . ILE A 1 113 ? -0.826 0.352 4.804 1.00 78.06 113 ILE A C 1
ATOM 885 O O . ILE A 1 113 ? -0.495 0.021 5.942 1.00 78.06 113 ILE A O 1
ATOM 889 N N . ILE A 1 114 ? -1.663 -0.382 4.063 1.00 81.94 114 ILE A N 1
ATOM 890 C CA . ILE A 1 114 ? -2.215 -1.667 4.523 1.00 81.94 114 ILE A CA 1
ATOM 891 C C . ILE A 1 114 ? -1.122 -2.737 4.499 1.00 81.94 114 ILE A C 1
ATOM 893 O O . ILE A 1 114 ? -0.486 -2.931 3.465 1.00 81.94 114 ILE A O 1
ATOM 897 N N . LEU A 1 115 ? -0.949 -3.467 5.599 1.00 74.00 115 LEU A N 1
ATOM 898 C CA . LEU A 1 115 ? 0.079 -4.502 5.726 1.00 74.00 115 LEU A CA 1
ATOM 899 C C . LEU A 1 115 ? -0.434 -5.889 5.306 1.00 74.00 115 LEU A C 1
ATOM 901 O O . LEU A 1 115 ? -1.600 -6.229 5.539 1.00 74.00 115 LEU A O 1
ATOM 905 N N . ASN A 1 116 ? 0.444 -6.700 4.707 1.00 74.69 116 ASN A N 1
ATOM 906 C CA . ASN A 1 116 ? 0.224 -8.132 4.491 1.00 74.69 116 ASN A CA 1
ATOM 907 C C . ASN A 1 116 ? 0.656 -8.961 5.717 1.00 74.69 116 ASN A C 1
ATOM 909 O O . ASN A 1 116 ? 1.250 -8.434 6.658 1.00 74.69 116 ASN A O 1
ATOM 913 N N . GLN A 1 117 ? 0.375 -10.269 5.703 1.00 69.12 117 GLN A N 1
ATOM 914 C CA . GLN A 1 117 ? 0.701 -11.199 6.800 1.00 69.12 117 GLN A CA 1
ATOM 915 C C . GLN A 1 117 ? 2.195 -11.279 7.151 1.00 69.12 117 GLN A C 1
ATOM 917 O O . GLN A 1 117 ? 2.538 -11.622 8.278 1.00 69.12 117 GLN A O 1
ATOM 922 N N . ASN A 1 118 ? 3.080 -10.924 6.222 1.00 66.12 118 ASN A N 1
ATOM 923 C CA . ASN A 1 118 ? 4.522 -10.873 6.445 1.00 66.12 118 ASN A CA 1
ATOM 924 C C . ASN A 1 118 ? 4.980 -9.519 7.020 1.00 66.12 118 ASN A C 1
ATOM 926 O O . ASN A 1 118 ? 6.173 -9.229 6.994 1.00 66.12 118 ASN A O 1
ATOM 930 N N . PHE A 1 119 ? 4.054 -8.659 7.474 1.00 59.06 119 PHE A N 1
ATOM 931 C CA . PHE A 1 119 ? 4.311 -7.260 7.864 1.00 59.06 119 PHE A CA 1
ATOM 932 C C . PHE A 1 119 ? 5.040 -6.448 6.791 1.00 59.06 119 PHE A C 1
ATOM 934 O O . PHE A 1 119 ? 5.607 -5.388 7.051 1.00 59.06 119 PHE A O 1
ATOM 941 N N . THR A 1 120 ? 5.001 -6.940 5.562 1.00 58.06 120 THR A N 1
ATOM 942 C CA . THR A 1 120 ? 5.465 -6.225 4.391 1.00 58.06 120 THR A CA 1
ATOM 943 C C . THR A 1 120 ? 4.227 -5.638 3.738 1.00 58.06 120 THR A C 1
ATOM 945 O O . THR A 1 120 ? 3.118 -6.113 3.933 1.00 58.06 120 THR A O 1
ATOM 948 N N . ARG A 1 121 ? 4.355 -4.532 3.029 1.00 54.09 121 ARG A N 1
ATOM 949 C CA . ARG A 1 121 ? 3.611 -4.319 1.793 1.00 54.09 121 ARG A CA 1
ATOM 950 C C . ARG A 1 121 ? 4.052 -2.987 1.248 1.00 54.09 121 ARG A C 1
ATOM 952 O O . ARG A 1 121 ? 3.806 -1.945 1.851 1.00 54.09 121 ARG A O 1
ATOM 959 N N . CYS A 1 122 ? 4.667 -3.019 0.085 1.00 50.62 122 CYS A N 1
ATOM 960 C CA . CYS A 1 122 ? 4.888 -1.804 -0.655 1.00 50.62 122 CYS A CA 1
ATOM 961 C C . CYS A 1 122 ? 4.498 -2.083 -2.092 1.00 50.62 122 CYS A C 1
ATOM 963 O O . CYS A 1 122 ? 5.055 -2.978 -2.725 1.00 50.62 122 CYS A O 1
ATOM 965 N N . ASP A 1 123 ? 3.533 -1.317 -2.586 1.00 47.59 123 ASP A N 1
ATOM 966 C CA . ASP A 1 123 ? 3.094 -1.316 -3.977 1.00 47.59 123 ASP A CA 1
ATOM 967 C C . ASP A 1 123 ? 4.182 -0.677 -4.874 1.00 47.59 123 ASP A C 1
ATOM 969 O O . ASP A 1 123 ? 3.891 0.168 -5.716 1.00 47.59 123 ASP A O 1
ATOM 973 N N . PHE A 1 124 ? 5.456 -1.020 -4.650 1.00 49.53 124 PHE A N 1
ATOM 974 C CA . PHE A 1 124 ? 6.567 -0.587 -5.476 1.00 49.53 124 PHE A CA 1
ATOM 975 C C . PHE A 1 124 ? 6.545 -1.434 -6.746 1.00 49.53 124 PHE A C 1
ATOM 977 O O . PHE A 1 124 ? 6.691 -2.655 -6.706 1.00 49.53 124 PHE A O 1
ATOM 984 N N . THR A 1 125 ? 6.364 -0.785 -7.889 1.00 47.91 125 THR A N 1
ATOM 985 C CA . THR A 1 125 ? 6.676 -1.374 -9.193 1.00 47.91 125 THR A CA 1
ATOM 986 C C . THR A 1 125 ? 8.126 -1.866 -9.211 1.00 47.91 125 THR A C 1
ATOM 988 O O . THR A 1 125 ? 8.965 -1.366 -8.462 1.00 47.91 125 THR A O 1
ATOM 991 N N . ASP A 1 126 ? 8.469 -2.808 -10.092 1.00 48.03 126 ASP A N 1
ATOM 992 C CA . ASP A 1 126 ? 9.836 -3.356 -10.169 1.00 48.03 126 ASP A CA 1
ATOM 993 C C . ASP A 1 126 ? 10.908 -2.259 -10.304 1.00 48.03 126 ASP A C 1
ATOM 995 O O . ASP A 1 126 ? 11.985 -2.345 -9.715 1.00 48.03 126 ASP A O 1
ATOM 999 N N . ASN A 1 127 ? 10.580 -1.173 -11.009 1.00 45.00 127 ASN A N 1
ATOM 1000 C CA . ASN A 1 127 ? 11.432 0.008 -11.132 1.00 45.00 127 ASN A CA 1
ATOM 1001 C C . ASN A 1 127 ? 11.611 0.763 -9.806 1.00 45.00 127 ASN A C 1
ATOM 1003 O O . ASN A 1 127 ? 12.695 1.275 -9.531 1.00 45.00 127 ASN A O 1
ATOM 1007 N N . GLU A 1 128 ? 10.568 0.835 -8.984 1.00 44.03 128 GLU A N 1
ATOM 1008 C CA . GLU A 1 128 ? 10.590 1.475 -7.667 1.00 44.03 128 GLU A CA 1
ATOM 1009 C C . GLU A 1 128 ? 11.341 0.605 -6.649 1.00 44.03 128 GLU A C 1
ATOM 1011 O O . GLU A 1 128 ? 12.125 1.137 -5.868 1.00 44.03 128 GLU A O 1
ATOM 1016 N N . ILE A 1 129 ? 11.233 -0.727 -6.734 1.00 52.06 129 ILE A N 1
ATOM 1017 C CA . ILE A 1 129 ? 12.061 -1.668 -5.956 1.00 52.06 129 ILE A CA 1
ATOM 1018 C C . ILE A 1 129 ? 13.542 -1.520 -6.329 1.00 52.06 129 ILE A C 1
ATOM 1020 O O . ILE A 1 129 ? 14.416 -1.529 -5.460 1.00 52.06 129 ILE A O 1
ATOM 1024 N N . LEU A 1 130 ? 13.846 -1.369 -7.620 1.00 50.81 130 LEU A N 1
ATOM 1025 C CA . LEU A 1 130 ? 15.216 -1.205 -8.112 1.00 50.81 130 LEU A CA 1
ATOM 1026 C C . LEU A 1 130 ? 15.801 0.155 -7.699 1.00 50.81 130 LEU A C 1
ATOM 1028 O O . LEU A 1 130 ? 16.972 0.236 -7.324 1.00 50.81 130 LEU A O 1
ATOM 1032 N N . ALA A 1 131 ? 14.978 1.206 -7.696 1.00 43.78 131 ALA A N 1
ATOM 1033 C CA . ALA A 1 131 ? 15.339 2.509 -7.147 1.00 43.78 131 ALA A CA 1
ATOM 1034 C C . ALA A 1 131 ? 15.579 2.445 -5.628 1.00 43.78 131 ALA A C 1
ATOM 1036 O O . ALA A 1 131 ? 16.573 2.994 -5.157 1.00 43.78 131 ALA A O 1
ATOM 1037 N N . LEU A 1 132 ? 14.746 1.710 -4.881 1.00 44.28 132 LEU A N 1
ATOM 1038 C CA . LEU A 1 132 ? 14.945 1.456 -3.450 1.00 44.28 132 LEU A CA 1
ATOM 1039 C C . LEU A 1 132 ? 16.268 0.739 -3.175 1.00 44.28 132 LEU A C 1
ATOM 1041 O O . LEU A 1 132 ? 17.041 1.174 -2.327 1.00 44.28 132 LEU A O 1
ATOM 1045 N N . LYS A 1 133 ? 16.558 -0.339 -3.914 1.00 49.31 133 LYS A N 1
ATOM 1046 C CA . LYS A 1 133 ? 17.809 -1.097 -3.761 1.00 49.31 133 LYS A CA 1
ATOM 1047 C C . LYS A 1 133 ? 19.046 -0.245 -4.038 1.00 49.31 133 LYS A C 1
ATOM 1049 O O . LYS A 1 133 ? 20.053 -0.431 -3.371 1.00 49.31 133 LYS A O 1
ATOM 1054 N N . LYS A 1 134 ? 18.972 0.683 -4.999 1.00 52.56 134 LYS A N 1
ATOM 1055 C CA . LYS A 1 134 ? 20.062 1.630 -5.281 1.00 52.56 134 LYS A CA 1
ATOM 1056 C C . LYS A 1 134 ? 20.239 2.695 -4.201 1.00 52.56 134 LYS A C 1
ATOM 1058 O O . LYS A 1 134 ? 21.349 3.172 -4.042 1.00 52.56 134 LYS A O 1
ATOM 1063 N N . ALA A 1 135 ? 19.168 3.098 -3.521 1.00 39.44 135 ALA A N 1
ATOM 1064 C CA . ALA A 1 135 ? 19.227 4.118 -2.475 1.00 39.44 135 ALA A CA 1
ATOM 1065 C C . ALA A 1 135 ? 19.692 3.566 -1.114 1.00 39.44 135 ALA A C 1
ATOM 1067 O O . ALA A 1 135 ? 20.179 4.328 -0.288 1.00 39.44 135 ALA A O 1
ATOM 1068 N N . LEU A 1 136 ? 19.514 2.262 -0.877 1.00 37.72 136 LEU A N 1
ATOM 1069 C CA . LEU A 1 136 ? 19.892 1.563 0.360 1.00 37.72 136 LEU A CA 1
ATOM 1070 C C . LEU A 1 136 ? 21.277 0.887 0.300 1.00 37.72 136 LEU A C 1
ATOM 1072 O O . LEU A 1 136 ? 21.689 0.287 1.292 1.00 37.72 136 LEU A O 1
ATOM 1076 N N . SER A 1 137 ? 21.956 0.934 -0.851 1.00 39.91 137 SER A N 1
ATOM 1077 C CA . SER A 1 137 ? 23.322 0.430 -1.054 1.00 39.91 137 SER A CA 1
ATOM 1078 C C . SER A 1 137 ? 24.327 1.569 -1.071 1.00 39.91 137 SER A C 1
ATOM 1080 O O . SER A 1 137 ? 25.502 1.257 -0.781 1.00 39.91 137 SER A O 1
#

Secondary structure (DSSP, 8-state):
-HHHHHHHHHHHHHHHHHHHHHHHHHHHHHHHHHHHHHHHTT-EEEEEEEEEEEEETTEEEEEEEEE-TTS-EEEEEEEEETTTT--B-EEEEEETTEEEEEEEEETTEEEEEEPBTTS------HHHHHHHHHH--